Protein AF-U6DMN6-F1 (afdb_monomer_lite)

Radius of gyration: 35.67 Å; chains: 1; bounding box: 84×69×88 Å

pLDDT: mean 82.86, std 15.71, range [43.88, 97.38]

Organism: Neovison vison (NCBI:txid452646)

Secondary structure (DSSP, 8-state):
-PPPPPP---------GGGGSPPHHHHHH-TTHHHHHHHHHHHHHHHHHHHHHHHHHHHHHTS------EEEEEEEEEEEPPPTT--SSS----EEEEEEEEEEE--TTS----GGGGEEEEEEEPPHHHHHHHHSEEEEE--TTPPP-SEEEEEEE-SS----EEEEEE-----

Foldseek 3Di:
DDDDDDDDDPPPPPPDPVVQQDDPVVCVVDVCNVVSVVVVVVVVVVVVVVVVVVVVVVVVVVDDDDDDWDKDKDKDKDKDPWDPPPPDDDGRFTKMKIKIFIFIPDDPPDDGDAPCVFFQKKKKAKDCVVLPPPGRIDIDGDDPPDDGHRMDMDMDGDPDDIDIDMDTHTDDDDD

Sequence (175 aa):
PVPTAPARSRSAKRRKMADKILPQRIRELVPESQAYMDLLAFERKLDQTIMRKRVDIQEALKRPMKQKRKLRLYISNTFNPAKPDAEDSDGSIASWELRVEGKLLDDPSKQKRKFSSFFKSLVIELDKDLYGPDNHLVEWHRTPTTQETDGFQVKRPGDLSVRCTLLLMLDYQPP

Structure (mmCIF, N/CA/C/O backbone):
data_AF-U6DMN6-F1
#
_entry.id   AF-U6DMN6-F1
#
loop_
_atom_site.group_PDB
_atom_site.id
_atom_site.type_symbol
_atom_site.label_atom_id
_atom_site.label_alt_id
_atom_site.label_comp_id
_atom_site.label_asym_id
_atom_site.label_entity_id
_atom_site.label_seq_id
_atom_site.pdbx_PDB_ins_code
_atom_site.Cartn_x
_atom_site.Cartn_y
_atom_site.Cartn_z
_atom_site.occupancy
_atom_site.B_iso_or_equiv
_atom_site.auth_seq_id
_atom_site.auth_comp_id
_atom_site.auth_asym_id
_atom_site.auth_atom_id
_atom_site.pdbx_PDB_model_num
ATOM 1 N N . PRO A 1 1 ? -5.250 -54.782 38.106 1.00 43.88 1 PRO A N 1
ATOM 2 C CA . PRO A 1 1 ? -5.556 -53.417 37.612 1.00 43.88 1 PRO A CA 1
ATOM 3 C C . PRO A 1 1 ? -6.988 -53.013 37.999 1.00 43.88 1 PRO A C 1
ATOM 5 O O . PRO A 1 1 ? -7.948 -53.539 37.451 1.00 43.88 1 PRO A O 1
ATOM 8 N N . VAL A 1 2 ? -7.118 -52.153 39.009 1.00 46.03 2 VAL A N 1
ATOM 9 C CA . VAL A 1 2 ? -8.404 -51.642 39.516 1.00 46.03 2 VAL A CA 1
ATOM 10 C C . VAL A 1 2 ? -8.709 -50.322 38.796 1.00 46.03 2 VAL A C 1
ATOM 12 O O . VAL A 1 2 ? -7.799 -49.495 38.712 1.00 46.03 2 VAL A O 1
ATOM 15 N N . PRO A 1 3 ? -9.925 -50.076 38.277 1.00 49.28 3 PRO A N 1
ATOM 16 C CA . PRO A 1 3 ? -10.243 -48.788 37.681 1.00 49.28 3 PRO A CA 1
ATOM 17 C C . PRO A 1 3 ? -10.573 -47.771 38.782 1.00 49.28 3 PRO A C 1
ATOM 19 O O . PRO A 1 3 ? -11.502 -47.949 39.569 1.00 49.28 3 PRO A O 1
ATOM 22 N N . THR A 1 4 ? -9.794 -46.694 38.839 1.00 49.50 4 THR A N 1
ATOM 23 C CA . THR A 1 4 ? -10.051 -45.511 39.662 1.00 49.50 4 THR A CA 1
ATOM 24 C C . THR A 1 4 ? -11.205 -44.705 39.063 1.00 49.50 4 THR A C 1
ATOM 26 O O . THR A 1 4 ? -11.170 -44.290 37.906 1.00 49.50 4 THR A O 1
ATOM 29 N N . ALA A 1 5 ? -12.260 -44.486 39.849 1.00 51.50 5 ALA A N 1
ATOM 30 C CA . ALA A 1 5 ? -13.382 -43.632 39.465 1.00 51.50 5 ALA A CA 1
ATOM 31 C C . ALA A 1 5 ? -12.951 -42.151 39.382 1.00 51.50 5 ALA A C 1
ATOM 33 O O . ALA A 1 5 ? -12.147 -41.708 40.209 1.00 51.50 5 ALA A O 1
ATOM 34 N N . PRO A 1 6 ? -13.492 -41.348 38.446 1.00 48.69 6 PRO A N 1
ATOM 35 C CA . PRO A 1 6 ? -13.153 -39.935 38.357 1.00 48.69 6 PRO A CA 1
ATOM 36 C C . PRO A 1 6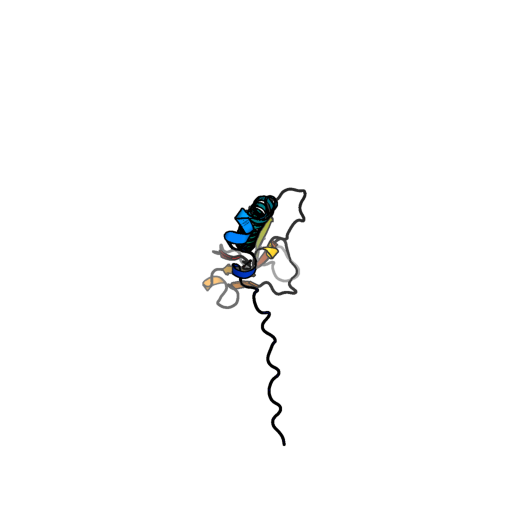 ? -13.796 -39.145 39.504 1.00 48.69 6 PRO A C 1
ATOM 38 O O . PRO A 1 6 ? -14.970 -39.320 39.842 1.00 48.69 6 PRO A O 1
ATOM 41 N N . ALA A 1 7 ? -13.013 -38.241 40.093 1.00 48.00 7 ALA A N 1
ATOM 42 C CA . ALA A 1 7 ? -13.464 -37.313 41.118 1.00 48.00 7 ALA A CA 1
ATOM 43 C C . ALA A 1 7 ? -14.590 -36.418 40.574 1.00 48.00 7 ALA A C 1
ATOM 45 O O . ALA A 1 7 ? -14.395 -35.631 39.647 1.00 48.00 7 ALA A O 1
ATOM 46 N N . ARG A 1 8 ? -15.782 -36.526 41.173 1.00 45.44 8 ARG A N 1
ATOM 47 C CA . ARG A 1 8 ? -16.901 -35.607 40.933 1.00 45.44 8 ARG A CA 1
ATOM 48 C C . ARG A 1 8 ? -16.454 -34.184 41.261 1.00 45.44 8 ARG A C 1
ATOM 50 O O . ARG A 1 8 ? -16.201 -33.865 42.423 1.00 45.44 8 ARG A O 1
ATOM 57 N N . SER A 1 9 ? -16.409 -33.322 40.248 1.00 46.19 9 SER A N 1
ATOM 58 C CA . SER A 1 9 ? -16.304 -31.883 40.455 1.00 46.19 9 SER A CA 1
ATOM 59 C C . SER A 1 9 ? -17.475 -31.446 41.339 1.00 46.19 9 SER A C 1
ATOM 61 O O . SER A 1 9 ? -18.648 -31.678 41.034 1.00 46.19 9 SER A O 1
ATOM 63 N N . ARG A 1 10 ? -17.165 -30.864 42.502 1.00 47.16 10 ARG A N 1
ATOM 64 C CA . ARG A 1 10 ? -18.166 -30.232 43.361 1.00 47.16 10 ARG A CA 1
ATOM 65 C C . ARG A 1 10 ? -18.704 -29.025 42.602 1.00 47.16 10 ARG A C 1
ATOM 67 O O . ARG A 1 10 ? -18.150 -27.934 42.690 1.00 47.16 10 ARG A O 1
ATOM 74 N N . SER A 1 11 ? -19.777 -29.228 41.842 1.00 47.09 11 SER A N 1
ATOM 75 C CA . SER A 1 11 ? -20.579 -28.145 41.292 1.00 47.09 11 SER A CA 1
ATOM 76 C C . SER A 1 11 ? -20.970 -27.236 42.455 1.00 47.09 11 SER A C 1
ATOM 78 O O . SER A 1 11 ? -21.724 -27.658 43.339 1.00 47.09 11 SER A O 1
ATOM 80 N N . ALA A 1 12 ? -20.426 -26.020 42.492 1.00 49.44 12 ALA A N 1
ATOM 81 C CA . ALA A 1 12 ? -20.851 -24.993 43.426 1.00 49.44 12 ALA A CA 1
ATOM 82 C C . ALA A 1 12 ? -22.371 -24.843 43.273 1.00 49.44 12 ALA A C 1
ATOM 84 O O . ALA A 1 12 ? -22.856 -24.361 42.248 1.00 49.44 12 ALA A O 1
ATOM 85 N N . LYS A 1 13 ? -23.134 -25.347 44.253 1.00 51.16 13 LYS A N 1
ATOM 86 C CA . LYS A 1 13 ? -24.591 -25.215 44.290 1.00 51.16 13 LYS A CA 1
ATOM 87 C C . LYS A 1 13 ? -24.894 -23.724 44.279 1.00 51.16 13 LYS A C 1
ATOM 89 O O . LYS A 1 13 ? -24.730 -23.037 45.283 1.00 51.16 13 LYS A O 1
ATOM 94 N N . ARG A 1 14 ? -25.306 -23.232 43.116 1.00 55.00 14 ARG A N 1
ATOM 95 C CA . ARG A 1 14 ? -25.805 -21.880 42.890 1.00 55.00 14 ARG A CA 1
ATOM 96 C C . ARG A 1 14 ? -26.974 -21.678 43.865 1.00 55.00 14 ARG A C 1
ATOM 98 O O . ARG A 1 14 ? -28.044 -22.244 43.649 1.00 55.00 14 ARG A O 1
ATOM 105 N N . ARG A 1 15 ? -26.729 -20.988 44.991 1.00 51.81 15 ARG A N 1
ATOM 106 C CA . ARG A 1 15 ? -27.743 -20.713 46.028 1.00 51.81 15 ARG A CA 1
ATOM 107 C C . ARG A 1 15 ? -28.947 -20.078 45.333 1.00 51.81 15 ARG A C 1
ATOM 109 O O . ARG A 1 15 ? -28.794 -19.088 44.616 1.00 51.81 15 ARG A O 1
ATOM 116 N N . LYS A 1 16 ? -30.114 -20.714 45.450 1.00 56.94 16 LYS A N 1
ATOM 117 C CA . LYS A 1 16 ? -31.331 -20.297 44.746 1.00 56.94 16 LYS A CA 1
ATOM 118 C C . LYS A 1 16 ? -31.783 -18.949 45.313 1.00 56.94 16 LYS A C 1
ATOM 120 O O . LYS A 1 16 ? -31.767 -18.755 46.521 1.00 56.94 16 LYS A O 1
ATOM 125 N N . MET A 1 17 ? -32.239 -18.033 44.454 1.00 54.84 17 MET A N 1
ATOM 126 C CA . MET A 1 17 ? -32.771 -16.725 44.882 1.00 54.84 17 MET A CA 1
ATOM 127 C C . MET A 1 17 ? -33.940 -16.834 45.877 1.00 54.84 17 MET A C 1
ATOM 129 O O . MET A 1 17 ? -34.185 -15.886 46.617 1.00 54.84 17 MET A O 1
ATOM 133 N N . ALA A 1 18 ? -34.630 -17.980 45.905 1.00 54.66 18 ALA A N 1
ATOM 134 C CA . ALA A 1 18 ? -35.709 -18.279 46.842 1.00 54.66 18 ALA A CA 1
ATOM 135 C C . ALA A 1 18 ? -35.255 -18.256 48.313 1.00 54.66 18 ALA A C 1
ATOM 137 O O . ALA A 1 18 ? -36.030 -17.837 49.163 1.00 54.66 18 ALA A O 1
ATOM 138 N N . ASP A 1 19 ? -33.993 -18.596 48.601 1.00 60.88 19 ASP A N 1
ATOM 139 C CA . ASP A 1 19 ? -33.473 -18.637 49.976 1.00 60.88 19 ASP A CA 1
ATOM 140 C C . ASP A 1 19 ? -33.217 -17.235 50.560 1.00 60.88 19 ASP A C 1
ATOM 142 O O . ASP A 1 19 ? -33.024 -17.094 51.763 1.00 60.88 19 ASP A O 1
ATOM 146 N N . LYS A 1 20 ? -33.196 -16.188 49.718 1.00 65.31 20 LYS A N 1
ATOM 147 C CA . LYS A 1 20 ? -32.985 -14.790 50.139 1.00 65.31 20 LYS A CA 1
ATOM 148 C C . LYS A 1 20 ? -34.295 -14.013 50.353 1.00 65.31 20 LYS A C 1
ATOM 150 O O . LYS A 1 20 ? -34.246 -12.860 50.753 1.00 65.31 20 LYS A O 1
ATOM 155 N N . ILE A 1 21 ? -35.462 -14.581 50.034 1.00 72.38 21 ILE A N 1
ATOM 156 C CA . ILE A 1 21 ? -36.752 -13.878 50.134 1.00 72.38 21 ILE A CA 1
ATOM 157 C C . ILE A 1 21 ? -37.457 -14.304 51.423 1.00 72.38 21 ILE A C 1
ATOM 159 O O . ILE A 1 21 ? -37.802 -15.472 51.582 1.00 72.38 21 ILE A O 1
ATOM 163 N N . LEU A 1 22 ? -37.724 -13.354 52.324 1.00 74.12 22 LEU A N 1
ATOM 164 C CA . LEU A 1 22 ? -38.433 -13.643 53.574 1.00 74.12 22 LEU A CA 1
ATOM 165 C C . LEU A 1 22 ? -39.896 -14.052 53.304 1.00 74.12 22 LEU A C 1
ATOM 167 O O . LEU A 1 22 ? -40.561 -13.389 52.498 1.00 74.12 22 LEU A O 1
ATOM 171 N N . PRO A 1 23 ? -40.429 -15.090 53.976 1.00 78.50 23 PRO A N 1
ATOM 172 C CA . PRO A 1 23 ? -41.850 -15.437 53.947 1.00 78.50 23 PRO A CA 1
ATOM 173 C C . PRO A 1 23 ? -42.748 -14.298 54.441 1.00 78.50 23 PRO A C 1
ATOM 175 O O . PRO A 1 23 ? -42.386 -13.568 55.361 1.00 78.50 23 PRO A O 1
ATOM 178 N N . GLN A 1 24 ? -43.951 -14.186 53.875 1.00 71.12 24 GLN A N 1
ATOM 179 C CA . GLN A 1 24 ? -44.870 -13.071 54.136 1.00 71.12 24 GLN A CA 1
ATOM 180 C C . GLN A 1 24 ? -45.258 -12.926 55.618 1.00 71.12 24 GLN A C 1
ATOM 182 O O . GLN A 1 24 ? -45.223 -11.818 56.138 1.00 71.12 24 GLN A O 1
ATOM 187 N N . ARG A 1 25 ? -45.464 -14.041 56.337 1.00 70.19 25 ARG A N 1
ATOM 188 C CA . ARG A 1 25 ? -45.727 -14.030 57.792 1.00 70.19 25 ARG A CA 1
ATOM 189 C C . ARG A 1 25 ? -44.606 -13.386 58.616 1.00 70.19 25 ARG A C 1
ATOM 191 O O . ARG A 1 25 ? -44.885 -12.761 59.626 1.00 70.19 25 ARG A O 1
ATOM 198 N N . ILE A 1 26 ? -43.344 -13.534 58.201 1.00 70.69 26 ILE A N 1
ATOM 199 C CA . ILE A 1 26 ? -42.195 -12.939 58.906 1.00 70.69 26 ILE A CA 1
ATOM 200 C C . ILE A 1 26 ? -42.088 -11.442 58.586 1.00 70.69 26 ILE A C 1
ATOM 202 O O . ILE A 1 26 ? -41.650 -10.668 59.430 1.00 70.69 26 ILE A O 1
ATOM 206 N N . ARG A 1 27 ? -42.536 -11.021 57.394 1.00 68.81 27 ARG A N 1
ATOM 207 C CA . ARG A 1 27 ? -42.548 -9.602 57.008 1.00 68.81 27 ARG A CA 1
ATOM 208 C C . ARG A 1 27 ? -43.530 -8.775 57.833 1.00 68.81 27 ARG A C 1
ATOM 210 O O . ARG A 1 27 ? -43.223 -7.651 58.195 1.00 68.81 27 ARG A O 1
ATOM 217 N N . GLU A 1 28 ? -44.691 -9.345 58.141 1.00 67.75 28 GLU A N 1
ATOM 218 C CA . GLU A 1 28 ? -45.733 -8.679 58.935 1.00 67.75 28 GLU A CA 1
ATOM 219 C C . GLU A 1 28 ? -45.369 -8.580 60.427 1.00 67.75 28 GLU A C 1
ATOM 221 O O . GLU A 1 28 ? -45.827 -7.671 61.110 1.00 67.75 28 GLU A O 1
ATOM 226 N N . LEU A 1 29 ? -44.526 -9.493 60.927 1.00 70.19 29 LEU A N 1
ATOM 227 C CA . LEU A 1 29 ? -44.115 -9.554 62.336 1.00 70.19 29 LEU A CA 1
ATOM 228 C C . LEU A 1 29 ? -42.880 -8.702 62.663 1.00 70.19 29 LEU A C 1
ATOM 230 O O . LEU A 1 29 ? -42.676 -8.365 63.827 1.00 70.19 29 LEU A O 1
ATOM 234 N N . VAL A 1 30 ? -42.040 -8.386 61.672 1.00 75.62 30 VAL A N 1
ATOM 235 C CA . VAL A 1 30 ? -40.739 -7.731 61.882 1.00 75.62 30 VAL A CA 1
ATOM 236 C C . VAL A 1 30 ? -40.676 -6.429 61.073 1.00 75.62 30 VAL A C 1
ATOM 238 O O . VAL A 1 30 ? -40.532 -6.494 59.848 1.00 75.62 30 VAL A O 1
ATOM 241 N N . PRO A 1 31 ? -40.749 -5.249 61.717 1.00 71.50 31 PRO A N 1
ATOM 242 C CA . PRO A 1 31 ? -40.705 -3.950 61.039 1.00 71.50 31 PRO A CA 1
ATOM 243 C C . PRO A 1 31 ? -39.446 -3.740 60.180 1.00 71.50 31 PRO A C 1
ATOM 245 O O . PRO A 1 31 ? -39.520 -3.147 59.103 1.00 71.50 31 PRO A O 1
ATOM 248 N N . GLU A 1 32 ? -38.292 -4.278 60.592 1.00 77.50 32 GLU A N 1
ATOM 249 C CA . GLU A 1 32 ? -37.023 -4.172 59.854 1.00 77.50 32 GLU A CA 1
ATOM 250 C C . GLU A 1 32 ? -36.981 -5.027 58.573 1.00 77.50 32 GLU A C 1
ATOM 252 O O . GLU A 1 32 ? -36.077 -4.877 57.743 1.00 77.50 32 GLU A O 1
ATOM 257 N N . SER A 1 33 ? -37.958 -5.918 58.372 1.00 80.38 33 SER A N 1
ATOM 258 C CA . SER A 1 33 ? -38.017 -6.802 57.201 1.00 80.38 33 SER A CA 1
ATOM 259 C C . SER A 1 33 ? -38.150 -6.037 55.879 1.00 80.38 33 SER A C 1
ATOM 261 O O . SER A 1 33 ? -37.648 -6.506 54.854 1.00 80.38 33 SER A O 1
ATOM 263 N N . GLN A 1 34 ? -38.758 -4.845 55.897 1.00 79.12 34 GLN A N 1
ATOM 264 C CA . GLN A 1 34 ? -38.881 -3.987 54.719 1.00 79.12 34 GLN A CA 1
ATOM 265 C C . GLN A 1 34 ? -37.512 -3.462 54.270 1.00 79.12 34 GLN A C 1
ATOM 267 O O . GLN A 1 34 ? -37.161 -3.594 53.099 1.00 79.12 34 GLN A O 1
ATOM 272 N N . ALA A 1 35 ? -36.689 -2.984 55.209 1.00 83.81 35 ALA A N 1
ATOM 273 C CA . ALA A 1 35 ? -35.334 -2.517 54.921 1.00 83.81 35 ALA A CA 1
ATOM 274 C C . ALA A 1 35 ? -34.451 -3.639 54.343 1.00 83.81 35 ALA A C 1
ATOM 276 O O . ALA A 1 35 ? -33.676 -3.412 53.413 1.00 83.81 35 ALA A O 1
ATOM 277 N N . TYR A 1 36 ? -34.605 -4.875 54.833 1.00 84.31 36 TYR A N 1
ATOM 278 C CA . TYR A 1 36 ? -33.929 -6.044 54.260 1.00 84.31 36 TYR A CA 1
ATOM 279 C C . TYR A 1 36 ? -34.361 -6.324 52.810 1.00 84.31 36 TYR A C 1
ATOM 281 O O . TYR A 1 36 ? -33.519 -6.582 51.947 1.00 84.31 36 TYR A O 1
ATOM 289 N N . MET A 1 37 ? -35.665 -6.258 52.521 1.00 85.44 37 MET A N 1
ATOM 290 C CA . MET A 1 37 ? -36.190 -6.457 51.166 1.00 85.44 37 MET A CA 1
ATOM 291 C C . MET A 1 37 ? -35.728 -5.358 50.201 1.00 85.44 37 MET A C 1
ATOM 293 O O . MET A 1 37 ? -35.394 -5.666 49.053 1.00 85.44 37 MET A O 1
ATOM 297 N N . ASP A 1 38 ? -35.644 -4.110 50.664 1.00 87.44 38 ASP A N 1
ATOM 298 C CA . ASP A 1 38 ? -35.142 -2.978 49.881 1.00 87.44 38 ASP A CA 1
ATOM 299 C C . ASP A 1 38 ? -33.646 -3.132 49.569 1.00 87.44 38 ASP A C 1
ATOM 301 O O . ASP A 1 38 ? -33.230 -2.955 48.420 1.00 87.44 38 ASP A O 1
ATOM 305 N N . LEU A 1 39 ? -32.838 -3.565 50.545 1.00 87.94 39 LEU A N 1
ATOM 306 C CA . LEU A 1 39 ? -31.427 -3.906 50.331 1.00 87.94 39 LEU A CA 1
ATOM 307 C C . LEU A 1 39 ? -31.263 -5.048 49.319 1.00 87.94 39 LEU A C 1
ATOM 309 O O . LEU A 1 39 ? -30.398 -4.978 48.446 1.00 87.94 39 LEU A O 1
ATOM 313 N N . LEU A 1 40 ? -32.114 -6.076 49.379 1.00 88.50 40 LEU A N 1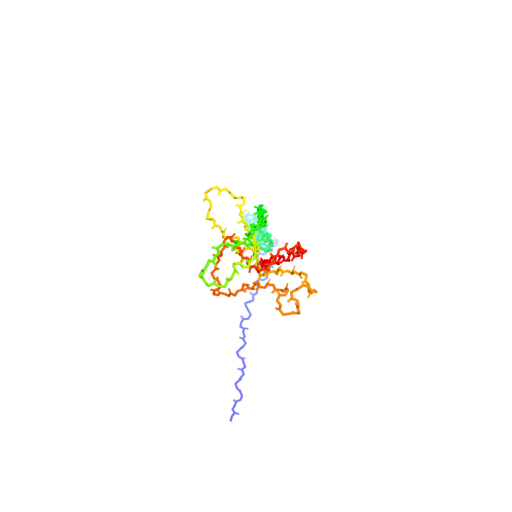
ATOM 314 C CA . LEU A 1 40 ? -32.104 -7.179 48.416 1.00 88.50 40 LEU A CA 1
ATOM 315 C C . LEU A 1 40 ? -32.498 -6.717 47.004 1.00 88.50 40 LEU A C 1
ATOM 317 O O . LEU A 1 40 ? -31.925 -7.171 46.010 1.00 88.50 40 LEU A O 1
ATOM 321 N N . ALA A 1 41 ? -33.481 -5.824 46.889 1.00 87.31 41 ALA A N 1
ATOM 322 C CA . ALA A 1 41 ? -33.874 -5.228 45.615 1.00 87.31 41 ALA A CA 1
ATOM 323 C C . ALA A 1 41 ? -32.745 -4.362 45.035 1.00 87.31 41 ALA A C 1
ATOM 325 O O . ALA A 1 41 ? -32.469 -4.427 43.832 1.00 87.31 41 ALA A O 1
ATOM 326 N N . PHE A 1 42 ? -32.056 -3.606 45.890 1.00 92.81 42 PHE A N 1
ATOM 327 C CA . PHE A 1 42 ? -30.895 -2.811 45.514 1.00 92.81 42 PHE A CA 1
ATOM 328 C C . PHE A 1 42 ? -29.719 -3.688 45.060 1.00 92.81 42 PHE A C 1
ATOM 330 O O . PHE A 1 42 ? -29.174 -3.431 43.987 1.00 92.81 42 PHE A O 1
ATOM 337 N N . GLU A 1 43 ? -29.396 -4.768 45.787 1.00 89.44 43 GLU A N 1
ATOM 338 C CA . GLU A 1 43 ? -28.388 -5.775 45.399 1.00 89.44 43 GLU A CA 1
ATOM 339 C C . GLU A 1 43 ? -28.677 -6.302 43.986 1.00 89.44 43 GLU A C 1
ATOM 341 O O . GLU A 1 43 ? -27.821 -6.243 43.107 1.00 89.44 43 GLU A O 1
ATOM 346 N N . ARG A 1 44 ? -29.923 -6.718 43.716 1.00 89.00 44 ARG A N 1
ATOM 347 C CA . ARG A 1 44 ? -30.331 -7.223 42.391 1.00 89.00 44 ARG A CA 1
ATOM 348 C C . ARG A 1 44 ? -30.167 -6.185 41.286 1.00 89.00 44 ARG A C 1
ATOM 350 O O . ARG A 1 44 ? -29.729 -6.525 40.186 1.00 89.00 44 ARG A O 1
ATOM 357 N N . LYS A 1 45 ? -30.539 -4.932 41.553 1.00 94.12 45 LYS A N 1
ATOM 358 C CA . LYS A 1 45 ? -30.423 -3.840 40.578 1.00 94.12 45 LYS A CA 1
ATOM 359 C C . LYS A 1 45 ? -28.959 -3.497 40.299 1.00 94.12 45 LYS A C 1
ATOM 361 O O . LYS A 1 45 ? -28.600 -3.252 39.143 1.00 94.12 45 LYS A O 1
ATOM 366 N N . LEU A 1 46 ? -28.112 -3.514 41.329 1.00 96.06 46 LEU A N 1
ATOM 367 C CA . LEU A 1 46 ? -26.668 -3.345 41.189 1.00 96.06 46 LEU A CA 1
ATOM 368 C C . LEU A 1 46 ? -26.052 -4.484 40.380 1.00 96.06 46 LEU A C 1
ATOM 370 O O . LEU A 1 46 ? -25.387 -4.207 39.386 1.00 96.06 46 LEU A O 1
ATOM 374 N N . ASP A 1 47 ? -26.334 -5.738 40.728 1.00 92.81 47 ASP A N 1
ATOM 375 C CA . ASP A 1 47 ? -25.835 -6.915 40.009 1.00 92.81 47 ASP A CA 1
ATOM 376 C C . ASP A 1 47 ? -26.228 -6.878 38.529 1.00 92.81 47 ASP A C 1
ATOM 378 O O . ASP A 1 47 ? -25.398 -7.109 37.647 1.00 92.81 47 ASP A O 1
ATOM 382 N N . GLN A 1 48 ? -27.481 -6.520 38.235 1.00 93.19 48 GLN A N 1
ATOM 383 C CA . GLN A 1 48 ? -27.959 -6.357 36.864 1.00 93.19 48 GLN A CA 1
ATOM 384 C C . GLN A 1 48 ? -27.187 -5.260 36.120 1.00 93.19 48 GLN A C 1
ATOM 386 O O . GLN A 1 48 ? -26.799 -5.446 34.963 1.00 93.19 48 GLN A O 1
ATOM 391 N N . THR A 1 49 ? -26.951 -4.123 36.776 1.00 96.62 49 THR A N 1
ATOM 392 C CA . THR A 1 49 ? -26.227 -2.985 36.193 1.00 96.62 49 THR A CA 1
ATOM 393 C C . THR A 1 49 ? -24.763 -3.335 35.938 1.00 96.62 49 THR A C 1
ATOM 395 O O . THR A 1 49 ? -24.253 -3.068 34.850 1.00 96.62 49 THR A O 1
ATOM 398 N N . ILE A 1 50 ? -24.101 -3.983 36.898 1.00 95.62 50 ILE A N 1
ATOM 399 C CA . ILE A 1 50 ? -22.712 -4.441 36.795 1.00 95.62 50 ILE A CA 1
ATOM 400 C C . ILE A 1 50 ? -22.581 -5.467 35.671 1.00 95.62 50 ILE A C 1
ATOM 402 O O . ILE A 1 50 ? -21.691 -5.343 34.830 1.00 95.62 50 ILE A O 1
ATOM 406 N N . MET A 1 51 ? -23.475 -6.458 35.616 1.00 95.62 51 MET A N 1
ATOM 407 C CA . MET A 1 51 ? -23.442 -7.491 34.583 1.00 95.62 51 MET A CA 1
ATOM 408 C C . MET A 1 51 ? -23.641 -6.893 33.188 1.00 95.62 51 MET A C 1
ATOM 410 O O . MET A 1 51 ? -22.884 -7.231 32.280 1.00 95.62 51 MET A O 1
ATOM 414 N N . ARG A 1 52 ? -24.589 -5.961 33.026 1.00 95.94 52 ARG A N 1
ATOM 415 C CA . ARG A 1 52 ? -24.795 -5.238 31.763 1.00 95.94 52 ARG A CA 1
ATOM 416 C C . ARG A 1 52 ? -23.555 -4.436 31.369 1.00 95.94 52 ARG A C 1
ATOM 418 O O . ARG A 1 52 ? -23.016 -4.663 30.295 1.00 95.94 52 ARG A O 1
ATOM 425 N N . LYS A 1 53 ? -23.035 -3.589 32.266 1.00 96.25 53 LYS A N 1
ATOM 426 C CA . LYS A 1 53 ? -21.808 -2.806 32.033 1.00 96.25 53 LYS A CA 1
ATOM 427 C C . LYS A 1 53 ? -20.620 -3.688 31.664 1.00 96.25 53 LYS A C 1
ATOM 429 O O . LYS A 1 53 ? -19.837 -3.320 30.797 1.00 96.25 53 LYS A O 1
ATOM 434 N N . ARG A 1 54 ? -20.476 -4.850 32.304 1.00 95.69 54 ARG A N 1
ATOM 435 C CA . ARG A 1 54 ? -19.412 -5.809 31.995 1.00 95.69 54 ARG A CA 1
ATOM 436 C C . ARG A 1 54 ? -19.540 -6.347 30.572 1.00 95.69 54 ARG A C 1
ATOM 438 O O . ARG A 1 54 ? -18.529 -6.415 29.880 1.00 95.69 54 ARG A O 1
ATOM 445 N N . VAL A 1 55 ? -20.749 -6.714 30.145 1.00 94.19 55 VAL A N 1
ATOM 446 C CA . VAL A 1 55 ? -21.012 -7.169 28.771 1.00 94.19 55 VAL A CA 1
ATOM 447 C C . VAL A 1 55 ? -20.753 -6.040 27.774 1.00 94.19 55 VAL A C 1
ATOM 449 O O . VAL A 1 55 ? -20.017 -6.262 26.818 1.00 94.19 55 VAL A O 1
ATOM 452 N N . ASP A 1 56 ? -21.245 -4.829 28.040 1.00 91.75 56 ASP A N 1
ATOM 453 C CA . ASP A 1 56 ? -21.029 -3.659 27.180 1.00 91.75 56 ASP A CA 1
ATOM 454 C C . ASP A 1 56 ? -19.532 -3.347 27.020 1.00 91.75 56 ASP A C 1
ATOM 456 O O . ASP A 1 56 ? -19.061 -3.099 25.913 1.00 91.75 56 ASP A O 1
ATOM 460 N N . ILE A 1 57 ? -18.755 -3.405 28.111 1.00 89.44 57 ILE A N 1
ATOM 461 C CA . ILE A 1 57 ? -17.296 -3.222 28.078 1.00 89.44 57 ILE A CA 1
ATOM 462 C C . ILE A 1 57 ? -16.634 -4.339 27.269 1.00 89.44 57 ILE A C 1
ATOM 464 O O . ILE A 1 57 ? -15.774 -4.058 26.439 1.00 89.44 57 ILE A O 1
ATOM 468 N N . GLN A 1 58 ? -17.022 -5.599 27.476 1.00 89.12 58 GLN A N 1
ATOM 469 C CA . GLN A 1 58 ? -16.478 -6.716 26.701 1.00 89.12 58 GLN A CA 1
ATOM 470 C C . GLN A 1 58 ? -16.802 -6.595 25.209 1.00 89.12 58 GLN A C 1
ATOM 472 O O . GLN A 1 58 ? -15.961 -6.930 24.381 1.00 89.12 58 GLN A O 1
ATOM 477 N N . GLU A 1 59 ? -17.989 -6.114 24.846 1.00 87.38 59 GLU A N 1
ATOM 478 C CA . GLU A 1 59 ? -18.357 -5.878 23.452 1.00 87.38 59 GLU A CA 1
ATOM 479 C C . GLU A 1 59 ? -17.616 -4.672 22.862 1.00 87.38 59 GLU A C 1
ATOM 481 O O . GLU A 1 59 ? -17.126 -4.739 21.735 1.00 87.38 59 GLU A O 1
ATOM 486 N N . ALA A 1 60 ? -17.465 -3.593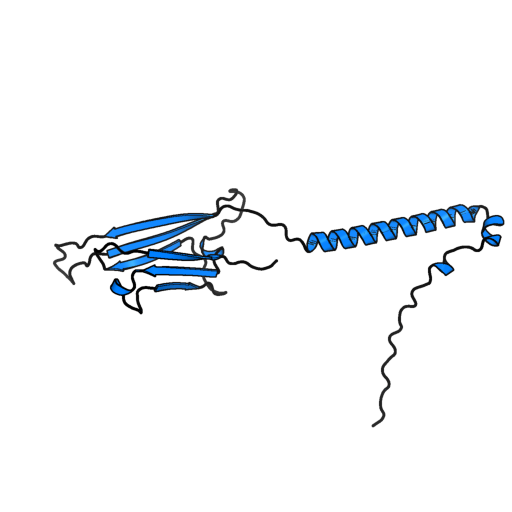 23.629 1.00 82.31 60 ALA A N 1
ATOM 487 C CA . ALA A 1 60 ? -16.708 -2.419 23.215 1.00 82.31 60 ALA A CA 1
ATOM 488 C C . ALA A 1 60 ? -15.221 -2.743 23.011 1.00 82.31 60 ALA A C 1
ATOM 490 O O . ALA A 1 60 ? -14.645 -2.318 22.017 1.00 82.31 60 ALA A O 1
ATOM 491 N N . LEU A 1 61 ? -14.615 -3.548 23.889 1.00 79.56 61 LEU A N 1
ATOM 492 C CA . LEU A 1 61 ? -13.226 -4.003 23.746 1.00 79.56 61 LEU A CA 1
ATOM 493 C C . LEU A 1 61 ? -13.028 -4.923 22.535 1.00 79.56 61 LEU A C 1
ATOM 495 O O . LEU A 1 61 ? -11.953 -4.922 21.945 1.00 79.56 61 LEU A O 1
ATOM 499 N N . LYS A 1 62 ? -14.062 -5.665 22.120 1.00 79.31 62 LYS A N 1
ATOM 500 C CA . LYS A 1 62 ? -14.047 -6.420 20.855 1.00 79.31 62 LYS A CA 1
ATOM 501 C C . LYS A 1 62 ? -14.114 -5.520 19.622 1.00 79.31 62 LYS A C 1
ATOM 503 O O . LYS A 1 62 ? -13.883 -6.009 18.521 1.00 79.31 62 LYS A O 1
ATOM 508 N N . ARG A 1 63 ? -14.460 -4.234 19.768 1.00 73.62 63 ARG A N 1
ATOM 509 C CA . ARG A 1 63 ? -14.449 -3.252 18.678 1.00 73.62 63 ARG A CA 1
ATOM 510 C C . ARG A 1 63 ? -13.114 -2.499 18.716 1.00 73.62 63 ARG A C 1
ATOM 512 O O . ARG A 1 63 ? -12.944 -1.575 19.506 1.00 73.62 63 ARG A O 1
ATOM 519 N N . PRO A 1 64 ? -12.166 -2.840 17.838 1.00 65.25 64 PRO A N 1
ATOM 520 C CA . PRO A 1 64 ? -10.874 -2.177 17.796 1.00 65.25 64 PRO A CA 1
ATOM 521 C C . PRO A 1 64 ? -11.067 -0.735 17.340 1.00 65.25 64 PRO A C 1
ATOM 523 O O . PRO A 1 64 ? -11.707 -0.468 16.316 1.00 65.25 64 PRO A O 1
ATOM 526 N N . MET A 1 65 ? -10.507 0.209 18.093 1.00 69.62 65 MET A N 1
ATOM 527 C CA . MET A 1 65 ? -10.556 1.626 17.745 1.00 69.62 65 MET A CA 1
ATOM 528 C C . MET A 1 65 ? -9.719 1.869 16.483 1.00 69.62 65 MET A C 1
ATOM 530 O O . MET A 1 65 ? -8.491 1.903 16.523 1.00 69.62 65 MET A O 1
ATOM 534 N N . LYS A 1 66 ? -10.380 2.037 15.333 1.00 72.31 66 LYS A N 1
ATOM 535 C CA . LYS A 1 66 ? -9.703 2.306 14.057 1.00 72.31 66 LYS A CA 1
ATOM 536 C C . LYS A 1 66 ? -9.204 3.750 14.027 1.00 72.31 66 LYS A C 1
ATOM 538 O O . LYS A 1 66 ? -10.002 4.679 13.918 1.00 72.31 66 LYS A O 1
ATOM 543 N N . GLN A 1 67 ? -7.889 3.951 14.057 1.00 76.81 67 GLN A N 1
ATOM 544 C CA . GLN A 1 67 ? -7.296 5.264 13.808 1.00 76.81 67 GLN A CA 1
ATOM 545 C C . GLN A 1 67 ? -7.017 5.437 12.312 1.00 76.81 67 GLN A C 1
ATOM 547 O O . GLN A 1 67 ? -6.198 4.724 11.738 1.00 76.81 67 GLN A O 1
ATOM 552 N N . LYS A 1 68 ? -7.686 6.401 11.672 1.00 84.25 68 LYS A N 1
ATOM 553 C CA . LYS A 1 68 ? -7.390 6.774 10.282 1.00 84.25 68 LYS A CA 1
ATOM 554 C C . LYS A 1 68 ? -6.175 7.702 10.254 1.00 84.25 68 LYS A C 1
ATOM 556 O O . LYS A 1 68 ? -6.163 8.711 10.955 1.00 84.25 68 LYS A O 1
ATOM 561 N N . ARG A 1 69 ? -5.174 7.380 9.434 1.00 86.62 69 ARG A N 1
ATOM 562 C CA . ARG A 1 69 ? -4.003 8.230 9.159 1.00 86.62 69 ARG A CA 1
ATOM 563 C C . ARG A 1 69 ? -3.793 8.345 7.648 1.00 86.62 69 ARG A C 1
ATOM 565 O O . ARG A 1 69 ? -4.262 7.490 6.901 1.00 86.62 69 ARG A O 1
ATOM 572 N N . LYS A 1 70 ? -3.121 9.407 7.194 1.00 91.12 70 LYS A N 1
ATOM 573 C CA . LYS A 1 70 ? -2.823 9.630 5.769 1.00 91.12 70 LYS A CA 1
ATOM 574 C C . LYS A 1 70 ? -1.367 9.265 5.490 1.00 91.12 70 LYS A C 1
ATOM 576 O O . LYS A 1 70 ? -0.470 9.892 6.040 1.00 91.12 70 LYS A O 1
ATOM 581 N N . LEU A 1 71 ? -1.133 8.279 4.631 1.00 92.44 71 LEU A N 1
ATOM 582 C CA . LEU A 1 71 ? 0.191 7.975 4.091 1.00 92.44 71 LEU A CA 1
ATOM 583 C C . LEU A 1 71 ? 0.332 8.680 2.737 1.00 92.44 71 LEU A C 1
ATOM 585 O O . LEU A 1 71 ? -0.523 8.512 1.872 1.00 92.44 71 LEU A O 1
ATOM 589 N N . ARG A 1 72 ? 1.374 9.496 2.564 1.00 94.69 72 ARG A N 1
ATOM 590 C CA . ARG A 1 72 ? 1.681 10.164 1.294 1.00 94.69 72 ARG A CA 1
ATOM 591 C C . ARG A 1 72 ? 2.791 9.409 0.582 1.00 94.69 72 ARG A C 1
ATOM 593 O O . ARG A 1 72 ? 3.810 9.138 1.208 1.00 94.69 72 ARG A O 1
ATOM 600 N N . LEU A 1 73 ? 2.587 9.109 -0.696 1.00 96.00 73 LEU A N 1
ATOM 601 C CA . LEU A 1 73 ? 3.558 8.425 -1.548 1.00 96.00 73 LEU A CA 1
ATOM 602 C C . LEU A 1 73 ? 4.191 9.416 -2.523 1.00 96.00 73 LEU A C 1
ATOM 604 O O . LEU A 1 73 ? 3.497 10.299 -3.030 1.00 96.00 73 LEU A O 1
ATOM 608 N N . TYR A 1 74 ? 5.484 9.247 -2.778 1.00 97.38 74 TYR A N 1
ATOM 609 C CA . TYR A 1 74 ? 6.238 9.971 -3.795 1.00 97.38 74 TYR A CA 1
ATOM 610 C C . TYR A 1 74 ? 6.847 8.951 -4.751 1.00 97.38 74 TYR A C 1
ATOM 612 O O . TYR A 1 74 ? 7.518 8.016 -4.318 1.00 97.38 74 TYR A O 1
ATOM 620 N N . ILE A 1 75 ? 6.582 9.122 -6.042 1.00 96.75 75 ILE A N 1
ATOM 621 C CA . ILE A 1 75 ? 7.118 8.272 -7.102 1.00 96.75 75 ILE A CA 1
ATOM 622 C C . ILE A 1 75 ? 7.894 9.194 -8.032 1.00 96.75 75 ILE A C 1
ATOM 624 O O . ILE A 1 75 ? 7.316 10.136 -8.577 1.00 96.75 75 ILE A O 1
ATOM 628 N N . SER A 1 76 ? 9.194 8.959 -8.176 1.00 97.31 76 SER A N 1
ATOM 629 C CA . SER A 1 76 ? 10.070 9.769 -9.022 1.00 97.31 76 SER A CA 1
ATOM 630 C C . SER A 1 76 ? 10.903 8.895 -9.946 1.00 97.31 76 SER A C 1
ATOM 632 O O . SER A 1 76 ? 11.291 7.784 -9.592 1.00 97.31 76 SER A O 1
ATOM 634 N N . ASN A 1 77 ? 11.164 9.410 -11.143 1.00 95.81 77 ASN A N 1
ATOM 635 C CA . ASN A 1 77 ? 12.029 8.788 -12.133 1.00 95.81 77 ASN A CA 1
ATOM 636 C C . ASN A 1 77 ? 13.181 9.743 -12.457 1.00 95.81 77 ASN A C 1
ATOM 638 O O . ASN A 1 77 ? 12.936 10.914 -12.754 1.00 95.81 77 ASN A O 1
ATOM 642 N N . THR A 1 78 ? 14.408 9.235 -12.431 1.00 96.69 78 THR A N 1
ATOM 643 C CA . THR A 1 78 ? 15.622 9.955 -12.822 1.00 96.69 78 THR A CA 1
ATOM 644 C C . THR A 1 78 ? 16.286 9.212 -13.973 1.00 96.69 78 THR A C 1
ATOM 646 O O . THR A 1 78 ? 16.609 8.035 -13.842 1.00 96.69 78 THR A O 1
ATOM 649 N N . PHE A 1 79 ? 16.525 9.898 -15.089 1.00 95.88 79 PHE A N 1
ATOM 650 C CA . PHE A 1 79 ? 17.227 9.345 -16.245 1.00 95.88 79 PHE A CA 1
ATOM 651 C C . PHE A 1 79 ? 18.671 9.851 -16.298 1.00 95.88 79 PHE A C 1
ATOM 653 O O . PHE A 1 79 ? 18.923 11.049 -16.175 1.00 95.88 79 PHE A O 1
ATOM 660 N N . ASN A 1 80 ? 19.608 8.931 -16.499 1.00 93.69 80 ASN A N 1
ATOM 661 C CA . ASN A 1 80 ? 21.034 9.177 -16.645 1.00 93.69 80 ASN A CA 1
ATOM 662 C C . ASN A 1 80 ? 21.449 8.802 -18.079 1.00 93.69 80 ASN A C 1
ATOM 664 O O . ASN A 1 80 ? 21.518 7.608 -18.391 1.00 93.69 80 ASN A O 1
ATOM 668 N N . PRO A 1 81 ? 21.723 9.783 -18.953 1.00 91.56 81 PRO A N 1
ATOM 669 C CA . PRO A 1 81 ? 22.115 9.514 -20.331 1.00 91.56 81 PRO A CA 1
ATOM 670 C C . PRO A 1 81 ? 23.502 8.861 -20.412 1.00 91.56 81 PRO A C 1
ATOM 672 O O . PRO A 1 81 ? 24.341 9.037 -19.524 1.00 91.56 81 PRO A O 1
ATOM 675 N N . ALA A 1 82 ? 23.745 8.138 -21.506 1.00 88.38 82 ALA A N 1
ATOM 676 C CA . ALA A 1 82 ? 25.062 7.616 -21.845 1.00 88.38 82 ALA A CA 1
ATOM 677 C C . ALA A 1 82 ? 26.057 8.769 -22.063 1.00 88.38 82 ALA A C 1
ATOM 679 O O . ALA A 1 82 ? 25.770 9.712 -22.802 1.00 88.38 82 ALA A O 1
ATOM 680 N N . LYS A 1 83 ? 27.226 8.707 -21.421 1.00 82.00 83 LYS A N 1
ATOM 681 C CA . LYS A 1 83 ? 28.348 9.611 -21.692 1.00 82.00 83 LYS A CA 1
ATOM 682 C C . LYS A 1 83 ? 29.140 9.104 -22.903 1.00 82.00 83 LYS A C 1
ATOM 684 O O . LYS A 1 83 ? 29.562 7.947 -22.873 1.00 82.00 83 LYS A O 1
ATOM 689 N N . PRO A 1 84 ? 29.371 9.952 -23.919 1.00 67.75 84 PRO A N 1
ATOM 690 C CA . PRO A 1 84 ? 30.112 9.567 -25.118 1.00 67.75 84 PRO A CA 1
ATOM 691 C C . PRO A 1 84 ? 31.634 9.450 -24.901 1.00 67.75 84 PRO A C 1
ATOM 693 O O . PRO A 1 84 ? 32.264 8.677 -25.610 1.00 67.75 84 PRO A O 1
ATOM 696 N N . ASP A 1 85 ? 32.210 10.127 -23.897 1.00 63.44 85 ASP A N 1
ATOM 697 C CA . ASP A 1 85 ? 33.674 10.306 -23.764 1.00 63.44 85 ASP A CA 1
ATOM 698 C C . ASP A 1 85 ? 34.330 9.482 -22.631 1.00 63.44 85 ASP A C 1
ATOM 700 O O . ASP A 1 85 ? 35.281 9.926 -21.988 1.00 63.44 85 ASP A O 1
ATOM 704 N N . ALA A 1 86 ? 33.810 8.293 -22.311 1.00 61.09 86 ALA A N 1
ATOM 705 C CA . ALA A 1 86 ? 34.466 7.403 -21.346 1.00 61.09 86 ALA A CA 1
ATOM 706 C C . ALA A 1 86 ? 35.599 6.624 -22.042 1.00 61.09 86 ALA A C 1
ATOM 708 O O . ALA A 1 86 ? 35.393 5.496 -22.480 1.00 61.09 86 ALA A O 1
ATOM 709 N N . GLU A 1 87 ? 36.776 7.245 -22.179 1.00 58.56 87 GLU A N 1
ATOM 710 C CA . GLU A 1 87 ? 37.941 6.653 -22.864 1.00 58.56 87 GLU A CA 1
ATOM 711 C C . GLU A 1 87 ? 38.562 5.442 -22.141 1.00 58.56 87 GLU A C 1
ATOM 713 O O . GLU A 1 87 ? 39.342 4.720 -22.749 1.00 58.56 87 GLU A O 1
ATOM 718 N N . ASP A 1 88 ? 38.158 5.131 -20.905 1.00 55.53 88 ASP A N 1
ATOM 719 C CA . ASP A 1 88 ? 38.635 3.954 -20.177 1.00 55.53 88 ASP A CA 1
ATOM 720 C C . ASP A 1 88 ? 37.470 3.192 -19.518 1.00 55.53 88 ASP A C 1
ATOM 722 O O . ASP A 1 88 ? 36.874 3.645 -18.540 1.00 55.53 88 ASP A O 1
ATOM 726 N N . SER A 1 89 ? 37.206 1.987 -20.039 1.00 53.94 89 SER A N 1
ATOM 727 C CA . SER A 1 89 ? 36.235 0.975 -19.585 1.00 53.94 89 SER A CA 1
ATOM 728 C C . SER A 1 89 ? 34.770 1.190 -19.995 1.00 53.94 89 SER A C 1
ATOM 730 O O . SER A 1 89 ? 34.033 1.918 -19.344 1.00 53.94 89 SER A O 1
ATOM 732 N N . ASP A 1 90 ? 34.353 0.421 -21.009 1.00 51.81 90 ASP A N 1
ATOM 733 C CA . ASP A 1 90 ? 32.972 0.010 -21.318 1.00 51.81 90 ASP A CA 1
ATOM 734 C C . ASP A 1 90 ? 31.954 1.168 -21.363 1.00 51.81 90 ASP A C 1
ATOM 736 O O . ASP A 1 90 ? 31.414 1.592 -20.339 1.00 51.81 90 ASP A O 1
ATOM 740 N N . GLY A 1 91 ? 31.722 1.708 -22.568 1.00 57.97 91 GLY A N 1
ATOM 741 C CA . GLY A 1 91 ? 30.900 2.898 -22.814 1.00 57.97 91 GLY A CA 1
ATOM 742 C C . GLY A 1 91 ? 29.664 2.970 -21.914 1.00 57.97 91 GLY A C 1
ATOM 743 O O . GLY A 1 91 ? 28.871 2.033 -21.847 1.00 57.97 91 GLY A O 1
ATOM 744 N N . SER A 1 92 ? 29.513 4.074 -21.175 1.00 72.75 92 SER A N 1
ATOM 745 C CA . SER A 1 92 ? 28.480 4.145 -20.137 1.00 72.75 92 SER A CA 1
ATOM 746 C C . SER A 1 92 ? 27.081 3.992 -20.744 1.00 72.75 92 SER A C 1
ATOM 748 O O . SER A 1 92 ? 26.623 4.838 -21.507 1.00 72.75 92 SER A O 1
ATOM 750 N N . ILE A 1 93 ? 26.401 2.896 -20.414 1.00 87.56 93 ILE A N 1
ATOM 751 C CA . ILE A 1 93 ? 25.056 2.604 -20.912 1.00 87.56 93 ILE A CA 1
ATOM 752 C C . ILE A 1 93 ? 24.066 3.565 -20.240 1.00 87.56 93 ILE A C 1
ATOM 754 O O . ILE A 1 93 ? 24.114 3.775 -19.022 1.00 87.56 93 ILE A O 1
ATOM 758 N N . ALA A 1 94 ? 23.152 4.142 -21.026 1.00 93.00 94 ALA A N 1
ATOM 759 C CA . ALA A 1 94 ? 22.065 4.957 -20.496 1.00 93.00 94 ALA A CA 1
ATOM 760 C C . ALA A 1 94 ? 21.261 4.158 -19.458 1.00 93.00 94 ALA A C 1
ATOM 762 O O . ALA A 1 94 ? 21.047 2.953 -19.603 1.00 93.00 94 ALA A O 1
ATOM 763 N N . SER A 1 95 ? 20.830 4.808 -18.383 1.00 94.56 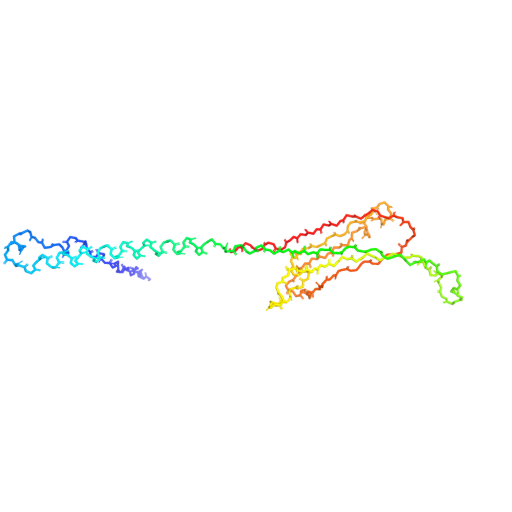95 SER A N 1
ATOM 764 C CA . SER A 1 95 ? 20.104 4.132 -17.309 1.00 94.56 95 SER A CA 1
ATOM 765 C C . SER A 1 95 ? 19.038 5.017 -16.706 1.00 94.56 95 SER A C 1
ATOM 767 O O . SER A 1 95 ? 19.147 6.239 -16.700 1.00 94.56 95 SER A O 1
ATOM 769 N N . TRP A 1 96 ? 18.027 4.391 -16.130 1.00 95.31 96 TRP A N 1
ATOM 770 C CA . TRP A 1 96 ? 16.996 5.073 -15.371 1.00 95.31 96 TRP A CA 1
ATOM 771 C C . TRP A 1 96 ? 16.926 4.525 -13.95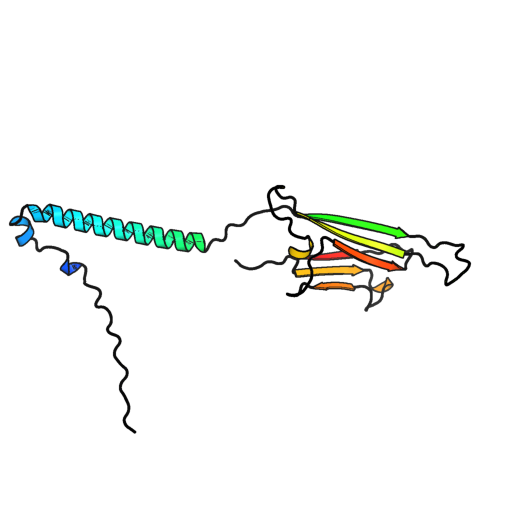2 1.00 95.31 96 TRP A C 1
ATOM 773 O O . TRP A 1 96 ? 17.371 3.412 -13.650 1.00 95.31 96 TRP A O 1
ATOM 783 N N . GLU A 1 97 ? 16.374 5.344 -13.070 1.00 96.06 97 GLU A N 1
ATOM 784 C CA . GLU A 1 97 ? 16.199 5.047 -11.664 1.00 96.06 97 GLU A CA 1
ATOM 785 C C . GLU A 1 97 ? 14.800 5.462 -11.210 1.00 96.06 97 GLU A C 1
ATOM 787 O O . GLU A 1 97 ? 14.457 6.643 -11.222 1.00 96.06 97 GLU A O 1
ATOM 792 N N . LEU A 1 98 ? 14.012 4.485 -10.770 1.00 97.19 98 LEU A N 1
ATOM 793 C CA . LEU A 1 98 ? 12.693 4.683 -10.183 1.00 97.19 98 LEU A CA 1
ATOM 794 C C . LEU A 1 98 ? 12.806 4.635 -8.659 1.00 97.19 98 LEU A C 1
ATOM 796 O O . LEU A 1 98 ? 13.276 3.639 -8.102 1.00 97.19 98 LEU A O 1
ATOM 800 N N . ARG A 1 99 ? 12.330 5.681 -7.980 1.00 97.19 99 ARG A N 1
ATOM 801 C CA . ARG A 1 99 ? 12.193 5.719 -6.520 1.00 97.19 99 ARG A CA 1
ATOM 802 C C . ARG A 1 99 ? 10.732 5.727 -6.116 1.00 97.19 99 ARG A C 1
ATOM 804 O O . ARG A 1 99 ? 9.934 6.502 -6.641 1.00 97.19 99 ARG A O 1
ATOM 811 N N . VAL A 1 100 ? 10.405 4.882 -5.145 1.00 97.31 100 VAL A N 1
ATOM 812 C CA . VAL A 1 100 ? 9.093 4.814 -4.500 1.00 97.31 100 VAL A CA 1
ATOM 813 C C . VAL A 1 100 ? 9.296 5.046 -3.013 1.00 97.31 100 VAL A C 1
ATOM 815 O O . VAL A 1 100 ? 9.817 4.185 -2.308 1.00 97.31 100 VAL A O 1
ATOM 818 N N . GLU A 1 101 ? 8.883 6.211 -2.536 1.00 96.31 101 GLU A N 1
ATOM 819 C CA . GLU A 1 101 ? 9.030 6.637 -1.147 1.00 96.31 101 GLU A CA 1
ATOM 820 C C . GLU A 1 101 ? 7.664 6.896 -0.516 1.00 96.31 101 GLU A C 1
ATOM 822 O O . GLU A 1 101 ? 6.676 7.189 -1.200 1.00 96.31 101 GLU A O 1
ATOM 827 N N . GLY A 1 102 ? 7.601 6.858 0.814 1.00 94.31 102 GLY A N 1
ATOM 828 C CA . GLY A 1 102 ? 6.390 7.258 1.511 1.00 94.31 102 GLY A CA 1
ATOM 829 C C . GLY A 1 102 ? 6.628 7.878 2.873 1.00 94.31 102 GLY A C 1
ATOM 830 O O . GLY A 1 102 ? 7.623 7.646 3.550 1.00 94.31 102 GLY A O 1
ATOM 831 N N . LYS A 1 103 ? 5.673 8.704 3.290 1.00 91.69 103 LYS A N 1
ATOM 832 C CA . LYS A 1 103 ? 5.720 9.409 4.566 1.00 91.69 103 LYS A CA 1
ATOM 833 C C . LYS A 1 103 ? 4.340 9.469 5.188 1.00 91.69 103 LYS A C 1
ATOM 835 O O . LYS A 1 103 ? 3.384 9.944 4.571 1.00 91.69 103 LYS A O 1
ATOM 840 N N . LEU A 1 104 ? 4.236 9.011 6.432 1.00 90.62 104 LEU A N 1
ATOM 841 C CA . LEU A 1 104 ? 3.021 9.181 7.214 1.00 90.62 104 LEU A CA 1
ATOM 842 C C . LEU A 1 104 ? 2.855 10.667 7.557 1.00 90.62 104 LEU A C 1
ATOM 844 O O . LEU A 1 104 ? 3.756 11.290 8.120 1.00 90.62 104 LEU A O 1
ATOM 848 N N . LEU A 1 105 ? 1.705 11.234 7.209 1.00 89.56 105 LEU A N 1
ATOM 849 C CA . LEU A 1 105 ? 1.295 12.558 7.656 1.00 89.56 105 LEU A CA 1
ATOM 850 C C . LEU A 1 105 ? 0.719 12.387 9.063 1.00 89.56 105 LEU A C 1
ATOM 852 O O . LEU A 1 105 ? -0.458 12.060 9.220 1.00 89.56 105 LEU A O 1
ATOM 856 N N . ASP A 1 106 ? 1.577 12.511 10.070 1.00 77.00 106 ASP A N 1
ATOM 857 C CA . ASP A 1 106 ? 1.209 12.377 11.478 1.00 77.00 106 ASP A CA 1
ATOM 858 C C . ASP A 1 106 ? 1.605 13.621 12.269 1.00 77.00 106 ASP A C 1
ATOM 860 O O . ASP A 1 106 ? 2.373 14.466 11.799 1.00 77.00 106 ASP A O 1
ATOM 864 N N . ASP A 1 107 ? 1.066 13.705 13.477 1.00 67.94 107 ASP A N 1
ATOM 865 C CA . ASP A 1 107 ? 1.410 14.731 14.449 1.00 67.94 107 ASP A CA 1
ATOM 866 C C . ASP A 1 107 ? 2.900 14.597 14.849 1.00 67.94 107 ASP A C 1
ATOM 868 O O . ASP A 1 107 ? 3.344 13.480 15.146 1.00 67.94 107 ASP A O 1
ATOM 872 N N . PRO A 1 108 ? 3.696 15.687 14.850 1.00 65.81 108 PRO A N 1
ATOM 873 C CA . PRO A 1 108 ? 5.136 15.651 15.145 1.00 65.81 108 PRO A CA 1
ATOM 874 C C . PRO A 1 108 ? 5.493 15.055 16.516 1.00 65.81 108 PRO A C 1
ATOM 876 O O . PRO A 1 108 ? 6.649 14.703 16.738 1.00 65.81 108 PRO A O 1
ATOM 879 N N . SER A 1 109 ? 4.518 14.915 17.415 1.00 66.12 109 SER A N 1
ATOM 880 C CA . SER A 1 109 ? 4.668 14.321 18.747 1.00 66.12 109 SER A CA 1
ATOM 881 C C . SER A 1 109 ? 4.788 12.787 18.771 1.00 66.12 109 SER A C 1
ATOM 883 O O . SER A 1 109 ? 5.087 12.221 19.823 1.00 66.12 109 SER A O 1
ATOM 885 N N . LYS A 1 110 ? 4.561 12.084 17.650 1.00 73.44 110 LYS A N 1
ATOM 886 C CA . LYS A 1 110 ? 4.561 10.608 17.600 1.00 73.44 110 LYS A CA 1
ATOM 887 C C . LYS A 1 110 ? 5.785 10.021 16.904 1.00 73.44 110 LYS A C 1
ATOM 889 O O . LYS A 1 110 ? 6.326 10.586 15.956 1.00 73.44 110 LYS A O 1
ATOM 894 N N . GLN A 1 111 ? 6.173 8.821 17.347 1.00 72.50 111 GLN A N 1
ATOM 895 C CA . GLN A 1 111 ? 7.240 8.027 16.735 1.00 72.50 111 GLN A CA 1
ATOM 896 C C . GLN A 1 111 ? 6.988 7.875 15.225 1.00 72.50 111 GLN A C 1
ATOM 898 O O . GLN A 1 111 ? 5.949 7.354 14.805 1.00 72.50 111 GLN A O 1
ATOM 903 N N . LYS A 1 112 ? 7.948 8.313 14.403 1.00 82.94 112 LYS A N 1
ATOM 904 C CA . LYS A 1 112 ? 7.872 8.158 12.947 1.00 82.94 112 LYS A CA 1
ATOM 905 C C . LYS A 1 112 ? 7.988 6.681 12.590 1.00 82.94 112 LYS A C 1
ATOM 907 O O . LYS A 1 112 ? 9.028 6.066 12.808 1.00 82.94 112 LYS A O 1
ATOM 912 N N . ARG A 1 113 ? 6.921 6.131 12.019 1.00 88.38 113 ARG A N 1
ATOM 913 C CA . ARG A 1 113 ? 6.933 4.802 11.405 1.00 88.38 113 ARG A CA 1
ATOM 914 C C . ARG A 1 113 ? 7.490 4.888 9.989 1.00 88.38 113 ARG A C 1
ATOM 916 O O . ARG A 1 113 ? 7.170 5.834 9.269 1.00 88.38 113 ARG A O 1
ATOM 923 N N . LYS A 1 114 ? 8.284 3.892 9.605 1.00 92.62 114 LYS A N 1
ATOM 924 C CA . LYS A 1 114 ? 8.880 3.791 8.271 1.00 92.62 114 LYS A CA 1
ATOM 925 C C . LYS A 1 114 ? 7.834 3.475 7.206 1.00 92.62 114 LYS A C 1
ATOM 927 O O . LYS A 1 114 ? 6.855 2.784 7.495 1.00 92.62 114 LYS A O 1
ATOM 932 N N . PHE A 1 115 ? 8.045 3.941 5.978 1.00 94.56 115 PHE A N 1
ATOM 933 C CA . PHE A 1 115 ? 7.160 3.670 4.832 1.00 94.56 115 PHE A CA 1
ATOM 934 C C . PHE A 1 115 ? 6.852 2.178 4.643 1.00 94.56 115 PHE A C 1
ATOM 936 O O . PHE A 1 115 ? 5.691 1.770 4.599 1.00 94.56 115 PHE A O 1
ATOM 943 N N . SER A 1 116 ? 7.895 1.354 4.583 1.00 95.19 116 SER A N 1
ATOM 944 C CA . SER A 1 116 ? 7.772 -0.092 4.369 1.00 95.19 116 SER A CA 1
ATOM 945 C C . SER A 1 116 ? 6.996 -0.806 5.483 1.00 95.19 116 SER A C 1
ATOM 947 O O . SER A 1 116 ? 6.391 -1.843 5.219 1.00 95.19 116 SER A O 1
ATOM 949 N N . SER A 1 117 ? 6.906 -0.216 6.687 1.00 92.81 117 SER A N 1
ATOM 950 C CA . SER A 1 117 ? 6.161 -0.749 7.842 1.00 92.81 117 SER A CA 1
ATOM 951 C C . SER A 1 117 ? 4.640 -0.797 7.643 1.00 92.81 117 SER A C 1
ATOM 953 O O . SER A 1 117 ? 3.929 -1.439 8.421 1.00 92.81 117 SER A O 1
ATOM 955 N N . PHE A 1 118 ? 4.110 -0.195 6.576 1.00 93.06 118 PHE A N 1
ATOM 956 C CA . PHE A 1 118 ? 2.683 -0.252 6.242 1.00 93.06 118 PHE A CA 1
ATOM 957 C C . PHE A 1 118 ? 2.320 -1.338 5.221 1.00 93.06 118 PHE A C 1
ATOM 959 O O . PHE A 1 118 ? 1.136 -1.621 5.052 1.00 93.06 118 PHE A O 1
ATOM 966 N N . PHE A 1 119 ? 3.304 -1.961 4.566 1.00 95.19 119 PHE A N 1
ATOM 967 C CA . PHE A 1 119 ? 3.078 -2.913 3.474 1.00 95.19 119 PHE A CA 1
ATOM 968 C C . PHE A 1 119 ? 3.633 -4.302 3.776 1.00 95.19 119 PHE A C 1
ATOM 970 O O . PHE A 1 119 ? 4.766 -4.442 4.237 1.00 95.19 119 PHE A O 1
ATOM 977 N N . LYS A 1 120 ? 2.844 -5.330 3.467 1.00 95.56 120 LYS A N 1
ATOM 978 C CA . LYS A 1 120 ? 3.275 -6.728 3.471 1.00 95.56 120 LYS A CA 1
ATOM 979 C C . LYS A 1 120 ? 4.180 -7.020 2.276 1.00 95.56 120 LYS A C 1
ATOM 981 O O . LYS A 1 120 ? 5.152 -7.756 2.416 1.00 95.56 120 LYS A O 1
ATOM 986 N N . SER A 1 121 ? 3.861 -6.449 1.119 1.00 96.44 121 SER A N 1
ATOM 987 C CA . SER A 1 121 ? 4.676 -6.570 -0.085 1.00 96.44 121 SER A CA 1
ATOM 988 C C . SER A 1 121 ? 4.493 -5.385 -1.028 1.00 96.44 121 SER A C 1
ATOM 990 O O . SER A 1 121 ? 3.500 -4.653 -0.962 1.00 96.44 121 SER A O 1
ATOM 992 N N . LEU A 1 122 ? 5.487 -5.200 -1.891 1.00 96.81 122 LEU A N 1
ATOM 993 C CA . LEU A 1 122 ? 5.516 -4.231 -2.976 1.00 96.81 122 LEU A CA 1
ATOM 994 C C . LEU A 1 122 ? 6.026 -4.949 -4.224 1.00 96.81 122 LEU A C 1
ATOM 996 O O . LEU A 1 122 ? 7.038 -5.641 -4.155 1.00 96.81 122 LEU A O 1
ATOM 1000 N N . VAL A 1 123 ? 5.340 -4.770 -5.349 1.00 97.19 123 VAL A N 1
ATOM 1001 C CA . VAL A 1 123 ? 5.756 -5.303 -6.650 1.00 97.19 123 VAL A CA 1
ATOM 1002 C C . VAL A 1 123 ? 5.814 -4.168 -7.663 1.00 97.19 123 VAL A C 1
ATOM 1004 O O . VAL A 1 123 ? 4.905 -3.338 -7.730 1.00 97.19 123 VAL A O 1
ATOM 1007 N N . ILE A 1 124 ? 6.899 -4.126 -8.430 1.00 96.75 124 ILE A N 1
ATOM 1008 C CA . ILE A 1 124 ? 7.088 -3.236 -9.573 1.00 96.75 124 ILE A CA 1
ATOM 1009 C C . ILE A 1 124 ? 7.148 -4.118 -10.810 1.00 96.75 124 ILE A C 1
ATOM 1011 O O . ILE A 1 124 ? 8.094 -4.885 -10.982 1.00 96.75 124 ILE A O 1
ATOM 1015 N N . GLU A 1 125 ? 6.133 -4.000 -11.651 1.00 96.75 125 GLU A N 1
ATOM 1016 C CA . GLU A 1 125 ? 6.052 -4.682 -12.934 1.00 96.75 125 GLU A CA 1
ATOM 1017 C C . GLU A 1 125 ? 6.448 -3.709 -14.042 1.00 96.75 125 GLU A C 1
ATOM 1019 O O . GLU A 1 125 ? 5.899 -2.612 -14.151 1.00 96.75 125 GLU A O 1
ATOM 1024 N N . LEU A 1 126 ? 7.436 -4.107 -14.829 1.00 95.62 126 LEU A N 1
ATOM 1025 C CA . LEU A 1 126 ? 7.925 -3.435 -16.024 1.00 95.62 126 LEU A CA 1
ATOM 1026 C C . LEU A 1 126 ? 7.381 -4.150 -17.263 1.00 95.62 126 LEU A C 1
ATOM 1028 O O . LEU A 1 126 ? 6.822 -5.243 -17.183 1.00 95.62 126 LEU A O 1
ATOM 1032 N N . ASP A 1 127 ? 7.596 -3.546 -18.427 1.00 94.44 127 ASP A N 1
ATOM 1033 C CA . ASP A 1 127 ? 7.240 -4.160 -19.702 1.00 94.44 127 ASP A CA 1
ATOM 1034 C C . ASP A 1 127 ? 7.982 -5.497 -19.913 1.00 94.44 127 ASP A C 1
ATOM 1036 O O . ASP A 1 127 ? 9.219 -5.552 -19.952 1.00 94.44 127 ASP A O 1
ATOM 1040 N N . LYS A 1 128 ? 7.208 -6.582 -20.027 1.00 94.06 128 LYS A N 1
ATOM 1041 C CA . LYS A 1 128 ? 7.712 -7.950 -20.178 1.00 94.06 128 LYS A CA 1
ATOM 1042 C C . LYS A 1 128 ? 8.392 -8.185 -21.523 1.00 94.06 128 LYS A C 1
ATOM 1044 O O . LYS A 1 128 ? 9.340 -8.967 -21.572 1.00 94.06 128 LYS A O 1
ATOM 1049 N N . ASP A 1 129 ? 7.947 -7.521 -22.583 1.00 92.88 129 ASP A N 1
ATOM 1050 C CA . ASP A 1 129 ? 8.531 -7.692 -23.914 1.00 92.88 129 ASP A CA 1
ATOM 1051 C C . ASP A 1 129 ? 9.912 -7.024 -23.986 1.00 92.88 129 ASP A C 1
ATOM 1053 O O . ASP A 1 129 ? 10.803 -7.513 -24.678 1.00 92.88 129 ASP A O 1
ATOM 1057 N N . LEU A 1 130 ? 10.122 -5.954 -23.207 1.00 92.56 130 LEU A N 1
ATOM 1058 C CA . LEU A 1 130 ? 11.404 -5.252 -23.132 1.00 92.56 130 LEU A CA 1
ATOM 1059 C C . LEU A 1 130 ? 12.413 -5.919 -22.183 1.00 92.56 130 LEU A C 1
ATOM 1061 O O . LEU A 1 130 ? 13.592 -6.022 -22.515 1.00 92.56 130 LEU A O 1
ATOM 1065 N N . TYR A 1 131 ? 11.977 -6.348 -20.994 1.00 91.69 131 TYR A N 1
ATOM 1066 C CA . TYR A 1 131 ? 12.873 -6.892 -19.958 1.00 91.69 131 TYR A CA 1
ATOM 1067 C C . TYR A 1 131 ? 12.895 -8.425 -19.887 1.00 91.69 131 TYR A C 1
ATOM 1069 O O . TYR A 1 131 ? 13.708 -9.006 -19.161 1.00 91.69 131 TYR A O 1
ATOM 1077 N N . GLY A 1 132 ? 12.037 -9.097 -20.648 1.00 91.69 132 GLY A N 1
ATOM 1078 C CA . GLY A 1 132 ? 11.909 -10.545 -20.634 1.00 91.69 132 GLY A CA 1
ATOM 1079 C C . GLY A 1 132 ? 11.225 -11.085 -19.370 1.00 91.69 132 GLY A C 1
ATOM 1080 O O . GLY A 1 132 ? 10.936 -10.351 -18.417 1.00 91.69 132 GLY A O 1
ATOM 1081 N N . PRO A 1 133 ? 10.965 -12.402 -19.331 1.00 91.06 133 PRO A N 1
ATOM 1082 C CA . PRO A 1 133 ? 10.188 -13.035 -18.267 1.00 91.06 133 PRO A CA 1
ATOM 1083 C C . PRO A 1 133 ? 10.835 -12.926 -16.881 1.00 91.06 133 PRO A C 1
ATOM 1085 O O . PRO A 1 133 ? 10.107 -12.887 -15.896 1.00 91.06 133 PRO A O 1
ATOM 1088 N N . ASP A 1 134 ? 12.158 -12.789 -16.795 1.00 90.19 134 ASP A N 1
ATOM 1089 C CA . ASP A 1 134 ? 12.867 -12.875 -15.512 1.00 90.19 134 ASP A CA 1
ATOM 1090 C C . ASP A 1 134 ? 13.230 -11.511 -14.908 1.00 90.19 134 ASP A C 1
ATOM 1092 O O . ASP A 1 134 ? 13.405 -11.404 -13.697 1.00 90.19 134 ASP A O 1
ATOM 1096 N N . ASN A 1 135 ? 13.324 -10.445 -15.717 1.00 92.25 135 ASN A N 1
ATOM 1097 C CA . ASN A 1 135 ? 13.773 -9.128 -15.231 1.00 92.25 135 ASN A CA 1
ATOM 1098 C C . ASN A 1 135 ? 12.669 -8.069 -15.165 1.00 92.25 135 ASN A C 1
ATOM 1100 O O . ASN A 1 135 ? 12.907 -6.987 -14.618 1.00 92.25 135 ASN A O 1
ATOM 1104 N N . HIS A 1 136 ? 11.483 -8.362 -15.709 1.00 93.69 136 HIS A N 1
ATOM 1105 C CA . HIS A 1 136 ? 10.359 -7.428 -15.717 1.00 93.69 136 HIS A CA 1
ATOM 1106 C C . HIS A 1 136 ? 9.699 -7.240 -14.343 1.00 93.69 136 HIS A C 1
ATOM 1108 O O . HIS A 1 136 ? 8.971 -6.274 -14.159 1.00 93.69 136 HIS A O 1
ATOM 1114 N N . LEU A 1 137 ? 9.964 -8.111 -13.364 1.00 95.50 137 LEU A N 1
ATOM 1115 C CA . LEU A 1 137 ? 9.401 -8.006 -12.017 1.00 95.50 137 LEU A CA 1
ATOM 1116 C C . LEU A 1 137 ? 10.473 -7.654 -10.988 1.00 95.50 137 LEU A C 1
ATOM 1118 O O . LEU A 1 137 ? 11.557 -8.237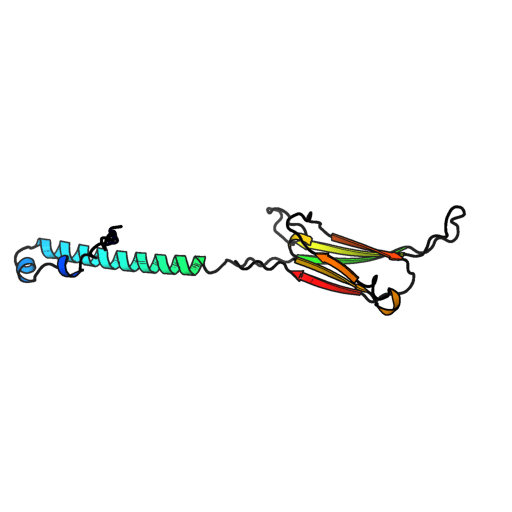 -10.957 1.00 95.50 137 LEU A O 1
ATOM 1122 N N . VAL A 1 138 ? 10.142 -6.717 -10.104 1.00 95.62 138 VAL A N 1
ATOM 1123 C CA . VAL A 1 138 ? 10.896 -6.450 -8.878 1.00 95.62 138 VAL A CA 1
ATOM 1124 C C . VAL A 1 138 ? 9.949 -6.584 -7.699 1.00 95.62 138 VAL A C 1
ATOM 1126 O O . VAL A 1 138 ? 9.008 -5.806 -7.557 1.00 95.62 138 VAL A O 1
ATOM 1129 N N . GLU A 1 139 ? 10.215 -7.563 -6.840 1.00 95.69 139 GLU A N 1
ATOM 1130 C CA . GLU A 1 139 ? 9.358 -7.889 -5.707 1.00 95.69 139 GLU A CA 1
ATOM 1131 C C . GLU A 1 139 ? 10.079 -7.665 -4.383 1.00 95.69 139 GLU A C 1
ATOM 1133 O O . GLU A 1 139 ? 11.220 -8.080 -4.178 1.00 95.69 139 GLU A O 1
ATOM 1138 N N . TRP A 1 140 ? 9.373 -7.049 -3.446 1.00 96.31 140 TRP A N 1
ATOM 1139 C CA . TRP A 1 140 ? 9.779 -6.958 -2.057 1.00 96.31 140 TRP A CA 1
ATOM 1140 C C . TRP A 1 140 ? 8.685 -7.543 -1.174 1.00 96.31 140 TRP A C 1
ATOM 1142 O O . TRP A 1 140 ? 7.523 -7.140 -1.243 1.00 96.31 140 TRP A O 1
ATOM 1152 N N . HIS A 1 141 ? 9.074 -8.472 -0.307 1.00 96.38 141 HIS A N 1
ATOM 1153 C CA . HIS A 1 141 ? 8.199 -9.113 0.663 1.00 96.38 141 HIS A CA 1
ATOM 1154 C C . HIS A 1 141 ? 8.733 -8.863 2.068 1.00 96.38 141 HIS A C 1
ATOM 1156 O O . HIS A 1 141 ? 9.912 -9.093 2.350 1.00 96.38 141 HIS A O 1
ATOM 1162 N N . ARG A 1 142 ? 7.861 -8.416 2.972 1.00 94.69 142 ARG A N 1
ATOM 1163 C CA . ARG A 1 142 ? 8.221 -8.269 4.377 1.00 94.69 142 ARG A CA 1
ATOM 1164 C C . ARG A 1 142 ? 8.352 -9.644 5.028 1.00 94.69 142 ARG A C 1
ATOM 1166 O O . ARG A 1 142 ? 7.441 -10.466 4.968 1.00 94.69 142 ARG A O 1
ATOM 1173 N N . THR A 1 143 ? 9.454 -9.833 5.738 1.00 93.62 143 THR A N 1
ATOM 1174 C CA . THR A 1 143 ? 9.697 -10.951 6.654 1.00 93.62 143 THR A CA 1
ATOM 1175 C C . THR A 1 143 ? 9.870 -10.421 8.086 1.00 93.62 143 THR A C 1
ATOM 1177 O O . THR A 1 143 ? 10.102 -9.221 8.260 1.00 93.62 143 THR A O 1
ATOM 1180 N N . PRO A 1 144 ? 9.787 -11.271 9.127 1.00 90.38 144 PRO A N 1
ATOM 1181 C CA . PRO A 1 144 ? 9.962 -10.837 10.518 1.00 90.38 144 PRO A CA 1
ATOM 1182 C C . PRO A 1 144 ? 11.311 -10.166 10.824 1.00 90.38 144 PRO A C 1
ATOM 1184 O O . PRO A 1 144 ? 11.413 -9.425 11.795 1.00 90.38 144 PRO A O 1
ATOM 1187 N N . THR A 1 145 ? 12.338 -10.417 10.011 1.00 93.12 145 THR A N 1
ATOM 1188 C CA . THR A 1 145 ? 13.688 -9.855 10.166 1.00 93.12 145 THR A CA 1
ATOM 1189 C C . THR A 1 145 ? 13.980 -8.715 9.188 1.00 93.12 145 THR A C 1
ATOM 1191 O O . THR A 1 145 ? 15.078 -8.161 9.209 1.00 93.12 145 THR A O 1
ATOM 1194 N N . THR A 1 146 ? 13.029 -8.348 8.320 1.00 92.69 146 THR A N 1
ATOM 1195 C CA . THR A 1 146 ? 13.234 -7.296 7.320 1.00 92.69 146 THR A CA 1
ATOM 1196 C C . THR A 1 146 ? 13.435 -5.942 7.995 1.00 92.69 146 THR A C 1
ATOM 1198 O O . THR A 1 146 ? 12.586 -5.484 8.757 1.00 92.69 146 THR A O 1
ATOM 1201 N N . GLN A 1 147 ? 14.536 -5.266 7.663 1.00 93.56 147 GLN A N 1
ATOM 1202 C CA . GLN A 1 147 ? 14.767 -3.895 8.100 1.00 93.56 147 GLN A CA 1
ATOM 1203 C C . GLN A 1 147 ? 13.816 -2.938 7.375 1.00 93.56 147 GLN A C 1
ATOM 1205 O O . GLN A 1 147 ? 13.738 -2.920 6.145 1.00 93.56 147 GLN A O 1
ATOM 1210 N N . GLU A 1 148 ? 13.097 -2.124 8.142 1.00 93.75 148 GLU A N 1
ATOM 1211 C CA . GLU A 1 148 ? 12.158 -1.162 7.581 1.00 93.75 148 GLU A CA 1
ATOM 1212 C C . GLU A 1 148 ? 12.886 0.051 6.965 1.00 93.75 148 GLU A C 1
ATOM 1214 O O . GLU A 1 148 ? 13.694 0.718 7.611 1.00 93.75 148 GLU A O 1
ATOM 1219 N N . THR A 1 149 ? 12.544 0.372 5.718 1.00 94.50 149 THR A N 1
ATOM 1220 C CA . THR A 1 149 ? 13.014 1.532 4.943 1.00 94.50 149 THR A CA 1
ATOM 1221 C C . THR A 1 149 ? 11.890 2.542 4.654 1.00 94.50 149 THR A C 1
ATOM 1223 O O . THR A 1 149 ? 10.703 2.194 4.703 1.00 94.50 149 THR A O 1
ATOM 1226 N N . ASP A 1 150 ? 12.263 3.792 4.353 1.00 94.00 150 ASP A N 1
ATOM 1227 C CA . ASP A 1 150 ? 11.357 4.868 3.911 1.00 94.00 150 ASP A CA 1
ATOM 1228 C C . ASP A 1 150 ? 11.121 4.900 2.390 1.00 94.00 150 ASP A C 1
ATOM 1230 O O . ASP A 1 150 ? 10.220 5.597 1.917 1.00 94.00 150 ASP A O 1
ATOM 1234 N N . GLY A 1 151 ? 11.873 4.106 1.628 1.00 94.75 151 GLY A N 1
ATOM 1235 C CA . GLY A 1 151 ? 11.712 4.021 0.185 1.00 94.75 151 GLY A CA 1
ATOM 1236 C C . GLY A 1 151 ? 12.440 2.845 -0.448 1.00 94.75 151 GLY A C 1
ATOM 1237 O O . GLY A 1 151 ? 13.302 2.216 0.170 1.00 94.75 151 GLY A O 1
ATOM 1238 N N . PHE A 1 152 ? 12.069 2.573 -1.694 1.00 96.06 152 PHE A N 1
ATOM 1239 C CA . PHE A 1 152 ? 12.674 1.576 -2.566 1.00 96.06 152 PHE A CA 1
ATOM 1240 C C . PHE A 1 152 ? 13.202 2.257 -3.822 1.00 96.06 152 PHE A C 1
ATOM 1242 O O . PHE A 1 152 ? 12.587 3.194 -4.331 1.00 96.06 152 PHE A O 1
ATOM 1249 N N . GLN A 1 153 ? 14.329 1.763 -4.322 1.00 95.88 153 GLN A N 1
ATOM 1250 C CA . GLN A 1 153 ? 15.000 2.290 -5.500 1.00 95.88 153 GLN A CA 1
ATOM 1251 C C . GLN A 1 153 ? 15.304 1.136 -6.451 1.00 95.88 153 GLN A C 1
ATOM 1253 O O . GLN A 1 153 ? 15.897 0.136 -6.047 1.00 95.88 153 GLN A O 1
ATOM 1258 N N . VAL A 1 154 ? 14.901 1.281 -7.710 1.00 95.25 154 VAL A N 1
ATOM 1259 C CA . VAL A 1 154 ? 15.196 0.331 -8.786 1.00 95.25 154 VAL A CA 1
ATOM 1260 C C . VAL A 1 154 ? 15.951 1.064 -9.875 1.00 95.25 154 VAL A C 1
ATOM 1262 O O . VAL A 1 154 ? 15.488 2.091 -10.360 1.00 95.25 154 VAL A O 1
ATOM 1265 N N . LYS A 1 155 ? 17.105 0.523 -10.265 1.00 94.81 155 LYS A N 1
ATOM 1266 C CA . LYS A 1 155 ? 17.932 1.048 -11.349 1.00 94.81 155 LYS A CA 1
ATOM 1267 C C . LYS A 1 155 ? 18.066 -0.005 -12.440 1.00 94.81 155 LYS A C 1
ATOM 1269 O O . LYS A 1 155 ? 18.398 -1.152 -12.139 1.00 94.81 155 LYS A O 1
ATOM 1274 N N . ARG A 1 156 ? 17.829 0.377 -13.694 1.00 94.38 156 ARG A N 1
ATOM 1275 C CA . ARG A 1 156 ? 18.000 -0.499 -14.863 1.00 94.38 156 ARG A CA 1
ATOM 1276 C C . ARG A 1 156 ? 18.652 0.268 -16.020 1.00 94.38 156 ARG A C 1
ATOM 1278 O O . ARG A 1 156 ? 18.479 1.484 -16.111 1.00 94.38 156 ARG A O 1
ATOM 1285 N N . PRO A 1 157 ? 19.411 -0.418 -16.890 1.00 93.56 157 PRO A N 1
ATOM 1286 C CA . PRO A 1 157 ? 19.855 0.160 -18.150 1.00 93.56 157 PRO A CA 1
ATOM 1287 C C . PRO A 1 157 ? 18.670 0.328 -19.112 1.00 93.56 157 PRO A C 1
ATOM 1289 O O . PRO A 1 157 ? 17.669 -0.394 -19.022 1.00 93.56 157 PRO A O 1
ATOM 1292 N N . GLY A 1 158 ? 18.803 1.278 -20.030 1.00 91.81 158 GLY A N 1
ATOM 1293 C CA . GLY A 1 158 ? 17.831 1.573 -21.074 1.00 91.81 158 GLY A CA 1
ATOM 1294 C C . GLY A 1 158 ? 17.628 3.071 -21.268 1.00 91.81 158 GLY A C 1
ATOM 1295 O O . GLY A 1 158 ? 17.670 3.852 -20.317 1.00 91.81 158 GLY A O 1
ATOM 1296 N N . ASP A 1 159 ? 17.388 3.445 -22.514 1.00 91.69 159 ASP A N 1
ATOM 1297 C CA . ASP A 1 159 ? 17.054 4.786 -22.997 1.00 91.69 159 ASP A CA 1
ATOM 1298 C C . ASP A 1 159 ? 15.610 4.885 -23.523 1.00 91.69 159 ASP A C 1
ATOM 1300 O O . ASP A 1 159 ? 15.142 5.966 -23.879 1.00 91.69 159 ASP A O 1
ATOM 1304 N N . LEU A 1 160 ? 14.882 3.767 -23.532 1.00 92.25 160 LEU A N 1
ATOM 1305 C CA . LEU A 1 160 ? 13.486 3.701 -23.942 1.00 92.25 160 LEU A CA 1
ATOM 1306 C C . LEU A 1 160 ? 12.535 4.036 -22.789 1.00 92.25 160 LEU A C 1
ATOM 1308 O O . LEU A 1 160 ? 12.801 3.758 -21.619 1.00 92.25 160 LEU A O 1
ATOM 1312 N N . SER A 1 161 ? 11.378 4.600 -23.138 1.00 91.75 161 SER A N 1
ATOM 1313 C CA . SER A 1 161 ? 10.281 4.772 -22.186 1.00 91.75 161 SER A CA 1
ATOM 1314 C C . SER A 1 161 ? 9.659 3.416 -21.854 1.00 91.75 161 SER A C 1
ATOM 1316 O O . SER A 1 161 ? 9.314 2.651 -22.752 1.00 91.75 161 SER A O 1
ATOM 1318 N N . VAL A 1 162 ? 9.495 3.134 -20.561 1.00 92.12 162 VAL A N 1
ATOM 1319 C CA . VAL A 1 162 ? 8.981 1.858 -20.049 1.00 92.12 162 VAL A CA 1
ATOM 1320 C C . VAL A 1 162 ? 7.703 2.118 -19.265 1.00 92.12 162 VAL A C 1
ATOM 1322 O O . VAL A 1 162 ? 7.656 3.010 -18.415 1.00 92.12 162 VAL A O 1
ATOM 1325 N N . ARG A 1 163 ? 6.658 1.329 -19.525 1.00 92.69 163 ARG A N 1
ATOM 1326 C CA . ARG A 1 163 ? 5.452 1.337 -18.693 1.00 92.69 163 ARG A CA 1
ATOM 1327 C C . ARG A 1 163 ? 5.720 0.554 -17.410 1.00 92.69 163 ARG A C 1
ATOM 1329 O O . ARG A 1 163 ? 6.170 -0.585 -17.475 1.00 92.69 163 ARG A O 1
ATOM 1336 N N . CYS A 1 164 ? 5.381 1.151 -16.269 1.00 93.94 164 CYS A N 1
ATOM 1337 C CA . CYS A 1 164 ? 5.534 0.522 -14.960 1.00 93.94 164 CYS A CA 1
ATOM 1338 C C . CYS A 1 164 ? 4.185 0.436 -14.235 1.00 93.94 164 CYS A C 1
ATOM 1340 O O . CYS A 1 164 ? 3.459 1.432 -14.163 1.00 93.94 164 CYS A O 1
ATOM 1342 N N . THR A 1 165 ? 3.893 -0.715 -13.633 1.00 96.12 165 THR A N 1
ATOM 1343 C CA . THR A 1 165 ? 2.752 -0.928 -12.735 1.00 96.12 165 THR A CA 1
ATOM 1344 C C . THR A 1 165 ? 3.268 -1.167 -11.318 1.00 96.12 165 THR A C 1
ATOM 1346 O O . THR A 1 165 ? 4.111 -2.028 -11.085 1.00 96.12 165 THR A O 1
ATOM 1349 N N . LEU A 1 166 ? 2.767 -0.392 -10.353 1.00 96.56 166 LEU A N 1
ATOM 1350 C CA . LEU A 1 166 ? 3.139 -0.502 -8.941 1.00 96.56 166 LEU A CA 1
ATOM 1351 C C . LEU A 1 166 ? 2.000 -1.152 -8.155 1.00 96.56 166 LEU A C 1
ATOM 1353 O O . LEU A 1 166 ? 0.914 -0.577 -8.055 1.00 96.56 166 LEU A O 1
ATOM 1357 N N . LEU A 1 167 ? 2.256 -2.314 -7.556 1.00 97.25 167 LEU A N 1
ATOM 1358 C CA . LEU A 1 167 ? 1.310 -3.008 -6.686 1.00 97.25 167 LEU A CA 1
ATOM 1359 C C . LEU A 1 167 ? 1.784 -2.929 -5.234 1.00 97.25 167 LEU A C 1
ATOM 1361 O O . LEU A 1 167 ? 2.874 -3.379 -4.888 1.00 97.25 167 LEU A O 1
ATOM 1365 N N . LEU A 1 168 ? 0.952 -2.349 -4.371 1.00 95.69 168 LEU A N 1
ATOM 1366 C CA . LEU A 1 168 ? 1.252 -2.107 -2.960 1.00 95.69 168 LEU A CA 1
ATOM 1367 C C . LEU A 1 168 ? 0.255 -2.868 -2.084 1.00 95.69 168 LEU A C 1
ATOM 1369 O O . LEU A 1 168 ? -0.917 -2.499 -2.001 1.00 95.69 168 LEU A O 1
ATOM 1373 N N . MET A 1 169 ? 0.720 -3.909 -1.396 1.00 95.44 169 MET A N 1
ATOM 1374 C CA . MET A 1 169 ? -0.117 -4.734 -0.525 1.00 95.44 169 MET A CA 1
ATOM 1375 C C . MET A 1 169 ? 0.015 -4.266 0.920 1.00 95.44 169 MET A C 1
ATOM 1377 O O . MET A 1 169 ? 1.062 -4.443 1.542 1.00 95.44 169 MET A O 1
ATOM 1381 N N . LEU A 1 170 ? -1.043 -3.670 1.472 1.00 93.19 170 LEU A N 1
ATOM 1382 C CA . LEU A 1 170 ? -1.053 -3.213 2.864 1.00 93.19 170 LEU A CA 1
ATOM 1383 C C . LEU A 1 170 ? -0.942 -4.386 3.846 1.00 93.19 170 LEU A C 1
ATOM 1385 O O . LEU A 1 170 ? -1.542 -5.443 3.656 1.00 93.19 170 LEU A O 1
ATOM 1389 N N . ASP A 1 171 ? -0.201 -4.168 4.928 1.00 89.75 171 ASP A N 1
ATOM 1390 C CA . ASP A 1 171 ? -0.128 -5.096 6.053 1.00 89.75 171 ASP A CA 1
ATOM 1391 C C . ASP A 1 171 ? -1.346 -4.895 6.965 1.00 89.75 171 ASP A C 1
ATOM 1393 O O . ASP A 1 171 ? -1.349 -4.061 7.876 1.00 89.75 171 ASP A O 1
ATOM 1397 N N . TYR A 1 172 ? -2.430 -5.610 6.659 1.00 81.12 172 TYR A N 1
ATOM 1398 C CA . TYR A 1 172 ? -3.633 -5.626 7.483 1.00 81.12 172 TYR A CA 1
ATOM 1399 C C . TYR A 1 172 ? -3.543 -6.751 8.513 1.00 81.12 172 TYR A C 1
ATOM 1401 O O . TYR A 1 172 ? -3.795 -7.915 8.199 1.00 81.12 172 TYR A O 1
ATOM 1409 N N . GLN A 1 173 ? -3.219 -6.394 9.754 1.00 69.38 173 GLN A N 1
ATOM 1410 C CA . GLN A 1 173 ? -3.353 -7.315 10.874 1.00 69.38 173 GLN A CA 1
ATOM 1411 C C . GLN A 1 173 ? -4.784 -7.233 11.409 1.00 69.38 173 GLN A C 1
ATOM 1413 O O . GLN A 1 173 ? -5.231 -6.133 11.768 1.00 69.38 173 GLN A O 1
ATOM 1418 N N . PRO A 1 174 ? -5.530 -8.355 11.429 1.00 66.81 174 PRO A N 1
ATOM 1419 C CA . PRO A 1 174 ? -6.792 -8.378 12.129 1.00 66.81 174 PRO A CA 1
ATOM 1420 C C . PRO A 1 174 ? -6.536 -8.037 13.608 1.00 66.81 174 PRO A C 1
ATOM 1422 O O . PRO A 1 174 ? -5.507 -8.427 14.163 1.00 66.81 174 PRO A O 1
ATOM 1425 N N . PRO A 1 175 ? -7.431 -7.249 14.203 1.00 57.91 175 PRO A N 1
ATOM 1426 C CA . PRO A 1 175 ? -7.303 -6.765 15.568 1.00 57.91 175 PRO A CA 1
ATOM 1427 C C . PRO A 1 175 ? -7.535 -7.842 16.630 1.00 57.91 175 PRO A C 1
ATOM 1429 O O . PRO A 1 175 ? -8.201 -8.856 16.319 1.00 57.91 175 PRO A O 1
#